Protein AF-A8DW74-F1 (afdb_monomer)

InterPro domains:
  IPR008974 TRAF-like [G3DSA:2.60.210.10] (1-53)
  IPR049342 TRAF1-6, MATH domain [PF21355] (5-52)

pLDDT: mean 92.26, std 9.45, range [50.28, 98.06]

Foldseek 3Di:
DDQDKDKDDWDAPDPQGWIKIKIWRCQDDDPCGNPDIDIDIDTDDDPNVVVYD

Radius of gyration: 13.99 Å; Cα contacts (8 Å, |Δi|>4)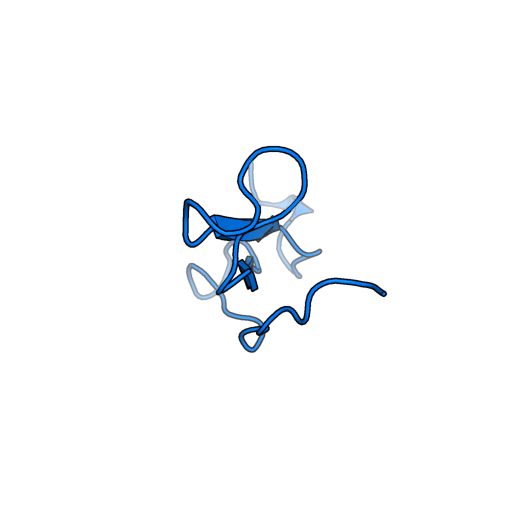: 94; chains: 1; bounding box: 26×19×39 Å

Structure (mmCIF, N/CA/C/O backbone):
data_AF-A8DW74-F1
#
_entry.id   AF-A8DW74-F1
#
loop_
_atom_site.group_PDB
_atom_site.id
_atom_site.type_symbol
_atom_site.label_atom_id
_atom_site.label_alt_id
_atom_site.label_comp_id
_atom_site.label_asym_id
_atom_site.label_entity_id
_atom_site.label_seq_id
_atom_site.pdbx_PDB_ins_code
_atom_site.Cartn_x
_atom_site.Cartn_y
_atom_site.Cartn_z
_atom_site.occupancy
_atom_site.B_iso_or_equiv
_atom_site.auth_seq_id
_atom_site.auth_comp_id
_atom_site.auth_asym_id
_atom_site.auth_atom_id
_atom_site.pdbx_PDB_model_num
ATOM 1 N N . GLY A 1 1 ? 0.869 2.300 -23.783 1.00 50.28 1 GLY A N 1
ATOM 2 C CA . GLY A 1 1 ? -0.185 1.635 -22.993 1.00 50.28 1 GLY A CA 1
ATOM 3 C C . GLY A 1 1 ? 0.231 1.689 -21.544 1.00 50.28 1 GLY A C 1
ATOM 4 O O . GLY A 1 1 ? 1.425 1.592 -21.306 1.00 50.28 1 GLY A O 1
ATOM 5 N N . ALA A 1 2 ? -0.691 1.921 -20.610 1.00 59.12 2 ALA A N 1
ATOM 6 C CA . ALA A 1 2 ? -0.345 1.935 -19.189 1.00 59.12 2 ALA A CA 1
ATOM 7 C C . ALA A 1 2 ? 0.199 0.560 -18.775 1.00 59.12 2 ALA A C 1
ATOM 9 O O . ALA A 1 2 ? -0.374 -0.466 -19.149 1.00 59.12 2 ALA A O 1
ATOM 10 N N . THR A 1 3 ? 1.312 0.541 -18.049 1.00 67.44 3 THR A N 1
ATOM 11 C CA . THR A 1 3 ? 1.904 -0.688 -17.520 1.00 67.44 3 THR A CA 1
ATOM 12 C C . THR A 1 3 ? 0.907 -1.322 -16.542 1.00 67.44 3 THR A C 1
ATOM 14 O O . THR A 1 3 ? 0.344 -0.612 -15.708 1.00 67.44 3 THR A O 1
ATOM 17 N N . PRO A 1 4 ? 0.592 -2.625 -16.645 1.00 83.88 4 PRO A N 1
ATOM 18 C CA . PRO A 1 4 ? -0.388 -3.240 -15.759 1.00 83.88 4 PRO A CA 1
ATOM 19 C C . PRO A 1 4 ? 0.141 -3.284 -14.321 1.00 83.88 4 PRO A C 1
ATOM 21 O O . PRO A 1 4 ? 1.226 -3.805 -14.060 1.00 83.88 4 PRO A O 1
ATOM 24 N N . HIS A 1 5 ? -0.654 -2.761 -13.387 1.00 92.00 5 HIS A N 1
ATOM 25 C CA . HIS A 1 5 ? -0.347 -2.762 -11.959 1.00 92.00 5 HIS A CA 1
ATOM 26 C C . HIS A 1 5 ? -1.234 -3.754 -11.204 1.00 92.00 5 HIS A C 1
ATOM 28 O O . HIS A 1 5 ? -2.461 -3.740 -11.344 1.00 92.00 5 HIS A O 1
ATOM 34 N N . LEU A 1 6 ? -0.627 -4.568 -10.340 1.00 96.00 6 LEU A N 1
ATOM 35 C CA . LEU A 1 6 ? -1.357 -5.405 -9.390 1.00 96.00 6 LEU A CA 1
ATOM 36 C C . LEU A 1 6 ? -1.638 -4.621 -8.117 1.00 96.00 6 LEU A C 1
ATOM 38 O O . LEU A 1 6 ? -0.788 -3.891 -7.622 1.00 96.00 6 LEU A O 1
ATOM 42 N N . ASN A 1 7 ? -2.836 -4.785 -7.575 1.00 96.62 7 ASN A N 1
ATOM 43 C CA . ASN A 1 7 ? -3.299 -4.042 -6.415 1.00 96.62 7 ASN A CA 1
ATOM 44 C C . ASN A 1 7 ? -3.694 -5.018 -5.311 1.00 96.62 7 ASN A C 1
ATOM 46 O O . ASN A 1 7 ? -4.449 -5.951 -5.572 1.00 96.62 7 ASN A O 1
ATOM 50 N N . SER A 1 8 ? -3.225 -4.782 -4.087 1.00 97.38 8 SER A N 1
ATOM 51 C CA . SER A 1 8 ? -3.749 -5.497 -2.924 1.00 97.38 8 SER A CA 1
ATOM 52 C C . SER A 1 8 ? -5.140 -4.985 -2.558 1.00 97.38 8 SER A C 1
ATOM 54 O O . SER A 1 8 ? -5.517 -3.855 -2.895 1.00 97.38 8 SER A O 1
ATOM 56 N N . ASP A 1 9 ? -5.861 -5.767 -1.761 1.00 97.94 9 ASP A N 1
ATOM 57 C CA . ASP A 1 9 ? -6.950 -5.222 -0.960 1.00 97.94 9 ASP A CA 1
ATOM 58 C C . ASP A 1 9 ? -6.426 -4.180 0.038 1.00 97.94 9 ASP A C 1
ATOM 60 O O . ASP A 1 9 ? -5.228 -4.104 0.341 1.00 97.94 9 ASP A O 1
ATOM 64 N N . LEU A 1 10 ? -7.335 -3.347 0.544 1.00 97.44 10 LEU A N 1
ATOM 65 C CA . LEU A 1 10 ? -7.022 -2.425 1.633 1.00 97.44 10 LEU A CA 1
ATOM 66 C C . LEU A 1 10 ? -6.762 -3.222 2.911 1.00 97.44 10 LEU A C 1
ATOM 68 O O . LEU A 1 10 ? -7.551 -4.092 3.276 1.00 97.44 10 LEU A O 1
ATOM 72 N N . PHE A 1 11 ? -5.712 -2.859 3.634 1.00 97.25 11 PHE A N 1
ATOM 73 C CA . PHE A 1 11 ? -5.374 -3.472 4.911 1.00 97.25 11 PHE A CA 1
ATOM 74 C C . PHE A 1 11 ? -5.054 -2.406 5.951 1.00 97.25 11 PHE A C 1
ATOM 76 O O . PHE A 1 11 ? -4.749 -1.255 5.635 1.00 97.25 11 PHE A O 1
ATOM 83 N N . TRP A 1 12 ? -5.172 -2.790 7.214 1.00 96.75 12 TRP A N 1
ATOM 84 C CA . TRP A 1 12 ? -4.920 -1.909 8.343 1.00 96.75 12 TRP A CA 1
ATOM 85 C C . TRP A 1 12 ? -3.614 -2.316 9.004 1.00 96.75 12 TRP A C 1
ATOM 87 O O . TRP A 1 12 ? -3.375 -3.504 9.210 1.00 96.75 12 TRP A O 1
ATOM 97 N N . THR A 1 13 ? -2.789 -1.342 9.382 1.00 96.00 13 THR A N 1
ATOM 98 C CA . THR A 1 13 ? -1.569 -1.624 10.161 1.00 96.00 13 THR A CA 1
ATOM 99 C C . THR A 1 13 ? -1.880 -2.035 11.602 1.00 96.00 13 THR A C 1
ATOM 101 O O . THR A 1 13 ? -1.048 -2.622 12.284 1.00 96.00 13 THR A O 1
ATOM 104 N N . GLY A 1 14 ? -3.098 -1.753 12.063 1.00 95.19 14 GLY A N 1
ATOM 105 C CA . GLY A 1 14 ? -3.631 -2.123 13.366 1.00 95.19 14 GLY A CA 1
ATOM 106 C C . GLY A 1 14 ? -5.101 -1.722 13.470 1.00 95.19 14 GLY A C 1
ATOM 107 O O . GLY A 1 14 ? -5.613 -0.982 12.630 1.00 95.19 14 GLY A O 1
ATOM 108 N N . ARG A 1 15 ? -5.797 -2.198 14.510 1.00 93.31 15 ARG A N 1
ATOM 109 C CA . ARG A 1 15 ? -7.259 -2.038 14.665 1.00 93.31 15 ARG A CA 1
ATOM 110 C C . ARG A 1 15 ? -7.748 -0.582 14.566 1.00 93.31 15 ARG A C 1
ATOM 112 O O . ARG A 1 15 ? -8.854 -0.358 14.082 1.00 93.31 15 ARG A O 1
ATOM 119 N N . TYR A 1 16 ? -6.936 0.377 15.006 1.00 93.81 16 TYR A N 1
ATOM 120 C CA . TYR A 1 16 ? -7.262 1.807 15.026 1.00 93.81 16 TYR A CA 1
ATOM 121 C C . TYR A 1 16 ? -6.181 2.669 14.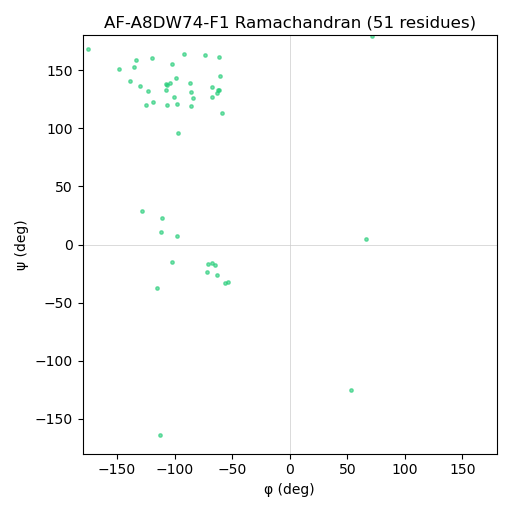351 1.00 93.81 16 TYR A C 1
ATOM 123 O O . TYR A 1 16 ? -5.977 3.815 14.737 1.00 93.81 16 TYR A O 1
ATOM 131 N N . CYS A 1 17 ? -5.466 2.102 13.373 1.00 95.75 17 CYS A N 1
ATOM 132 C CA . CYS A 1 17 ? -4.287 2.718 12.756 1.00 95.75 17 CYS A CA 1
ATOM 133 C C . CYS A 1 17 ? -4.521 3.095 11.281 1.00 95.75 17 CYS A C 1
ATOM 135 O O . CYS A 1 17 ? -5.663 3.171 10.820 1.00 95.75 17 CYS A O 1
ATOM 137 N N . TYR A 1 18 ? -3.433 3.350 10.544 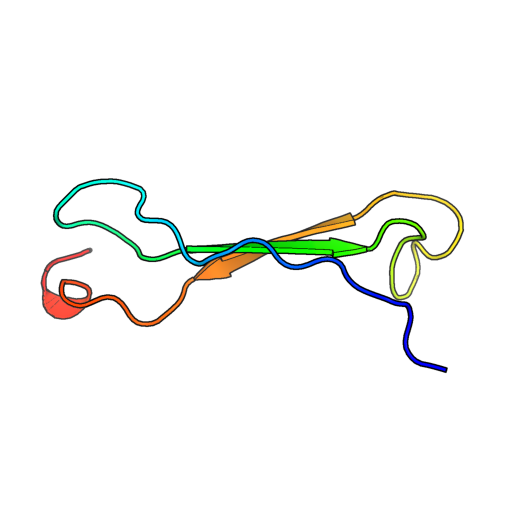1.00 96.50 18 TYR A N 1
ATOM 138 C CA . TYR A 1 18 ? -3.476 3.713 9.130 1.00 96.50 18 TYR A CA 1
ATOM 139 C C . TYR A 1 18 ? -4.113 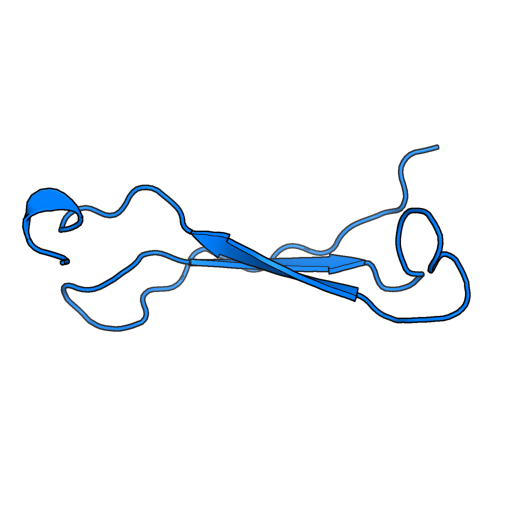2.617 8.275 1.00 96.50 18 TYR A C 1
ATOM 141 O O . TYR A 1 18 ? -3.912 1.416 8.493 1.00 96.50 18 TYR A O 1
ATOM 149 N N . LYS A 1 19 ? -4.838 3.064 7.249 1.00 97.81 19 LYS A N 1
ATOM 150 C CA . LYS A 1 19 ? -5.369 2.223 6.183 1.00 97.81 19 LYS A CA 1
ATOM 151 C C . LYS A 1 19 ? -4.440 2.310 4.980 1.00 97.81 19 LYS A C 1
ATOM 153 O O . LYS A 1 19 ? -4.239 3.394 4.442 1.00 97.81 19 LYS A O 1
ATOM 158 N N . LEU A 1 20 ? -3.890 1.186 4.547 1.00 98.06 20 LEU A N 1
ATOM 159 C CA . LEU A 1 20 ? -2.905 1.124 3.473 1.00 98.06 20 LEU A CA 1
ATOM 160 C C . LEU A 1 20 ? -3.401 0.276 2.300 1.00 98.06 20 LEU A C 1
ATOM 162 O O . LEU A 1 20 ? -4.302 -0.554 2.441 1.00 98.06 20 LEU A O 1
ATOM 166 N N . LYS A 1 21 ? -2.778 0.482 1.139 1.00 98.00 21 LYS A N 1
ATOM 167 C CA . LYS A 1 21 ? -2.894 -0.363 -0.052 1.00 98.00 21 LYS A CA 1
ATOM 168 C C . LYS A 1 21 ? -1.519 -0.531 -0.689 1.00 98.00 21 LYS A C 1
ATOM 170 O O . LYS A 1 21 ? -0.766 0.437 -0.765 1.00 98.00 21 LYS A O 1
ATOM 175 N N . LEU A 1 22 ? -1.213 -1.730 -1.172 1.00 97.94 22 LEU A N 1
ATOM 176 C CA . LEU A 1 22 ? -0.025 -1.979 -1.982 1.00 97.94 22 LEU A CA 1
ATOM 177 C C 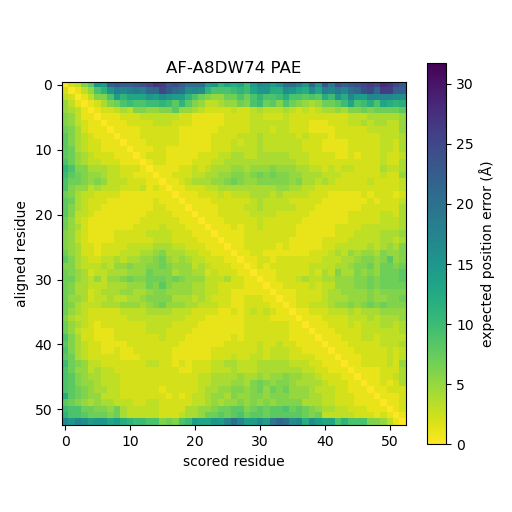. LEU A 1 22 ? -0.384 -1.989 -3.465 1.00 97.94 22 LEU A C 1
ATOM 179 O O . LEU A 1 22 ? -1.438 -2.489 -3.867 1.00 97.94 22 LEU A O 1
ATOM 183 N N . CYS A 1 23 ? 0.526 -1.460 -4.270 1.00 97.06 23 CYS A N 1
ATOM 184 C CA . CYS A 1 23 ? 0.488 -1.550 -5.719 1.00 97.06 23 CYS A CA 1
ATOM 185 C C . CYS A 1 23 ? 1.840 -2.025 -6.228 1.00 97.06 23 CYS A C 1
ATOM 187 O O . CYS A 1 23 ? 2.881 -1.571 -5.757 1.00 97.06 23 CYS A O 1
ATOM 189 N N . LEU A 1 24 ? 1.812 -2.942 -7.182 1.00 96.81 24 LEU A N 1
ATOM 190 C CA . LEU A 1 24 ? 2.992 -3.608 -7.689 1.00 96.81 24 LEU A CA 1
ATOM 191 C C . LEU A 1 24 ? 3.061 -3.429 -9.203 1.00 96.81 24 LEU A C 1
ATOM 193 O O . LEU A 1 24 ? 2.151 -3.844 -9.924 1.00 96.81 24 LEU A O 1
ATOM 197 N N . ALA A 1 25 ? 4.138 -2.808 -9.678 1.00 95.62 25 ALA A N 1
ATOM 198 C CA . ALA A 1 25 ? 4.473 -2.739 -11.093 1.00 95.62 25 ALA A CA 1
ATOM 199 C C . ALA A 1 25 ? 5.496 -3.842 -11.390 1.00 95.62 25 ALA A C 1
ATOM 201 O O . ALA A 1 25 ? 6.692 -3.680 -11.147 1.00 95.62 25 ALA A O 1
ATOM 202 N N . LEU A 1 26 ? 5.007 -4.990 -11.870 1.00 94.25 26 LEU A N 1
ATOM 203 C CA . LEU A 1 26 ? 5.833 -6.185 -12.099 1.00 94.25 26 LEU A CA 1
ATOM 204 C C . LEU A 1 26 ? 6.921 -5.979 -13.157 1.00 94.25 26 LEU A C 1
ATOM 206 O O . LEU A 1 26 ? 7.935 -6.662 -13.122 1.00 94.25 26 LEU A O 1
ATOM 210 N N . ASN A 1 27 ? 6.706 -5.054 -14.087 1.00 94.38 27 ASN A N 1
ATOM 211 C CA . ASN A 1 27 ? 7.665 -4.721 -15.133 1.00 94.38 27 ASN A CA 1
ATOM 212 C C . ASN A 1 27 ? 8.264 -3.320 -14.946 1.00 94.38 27 ASN A C 1
ATOM 214 O O . ASN A 1 27 ? 8.680 -2.686 -15.911 1.00 94.38 27 ASN A O 1
ATOM 218 N N . GLY A 1 28 ? 8.229 -2.810 -13.717 1.00 91.50 28 GLY A N 1
ATOM 219 C CA . GLY A 1 28 ? 8.634 -1.450 -13.404 1.00 91.50 28 GLY A CA 1
ATOM 220 C C . GLY A 1 28 ? 7.653 -0.408 -13.925 1.00 91.50 28 GLY A C 1
ATOM 221 O O . GLY A 1 28 ? 6.615 -0.719 -14.511 1.00 91.50 28 GLY A O 1
ATOM 222 N N . ASP A 1 29 ? 7.975 0.847 -13.655 1.00 89.94 29 ASP A N 1
ATOM 223 C CA . ASP A 1 29 ? 7.215 2.005 -14.110 1.00 89.94 29 ASP A CA 1
ATOM 224 C C . ASP A 1 29 ? 8.180 3.181 -14.323 1.00 89.94 29 ASP A C 1
ATOM 226 O O . ASP A 1 29 ? 9.241 3.260 -13.691 1.00 89.94 29 ASP A O 1
ATOM 230 N N . GLY A 1 30 ? 7.838 4.084 -15.240 1.00 88.88 30 GLY A N 1
ATOM 231 C CA . GLY A 1 30 ? 8.681 5.210 -15.634 1.00 88.88 30 GLY A CA 1
ATOM 232 C C . GLY A 1 30 ? 10.089 4.773 -16.050 1.00 88.88 30 GLY A C 1
ATOM 233 O O . GLY A 1 30 ? 10.256 3.918 -16.924 1.00 88.88 30 GLY A O 1
ATOM 234 N N . ILE A 1 31 ? 11.105 5.355 -15.404 1.00 91.19 31 ILE A N 1
ATOM 235 C CA . ILE A 1 31 ? 12.523 5.102 -15.709 1.00 91.19 31 ILE A CA 1
ATOM 236 C C . ILE A 1 31 ? 12.989 3.681 -15.367 1.00 91.19 31 ILE A C 1
ATOM 238 O O . ILE A 1 31 ? 14.038 3.273 -15.838 1.00 91.19 31 ILE A O 1
ATOM 242 N N . ALA A 1 32 ? 12.228 2.936 -14.562 1.00 91.56 32 ALA A N 1
ATOM 243 C CA . ALA A 1 32 ? 12.591 1.593 -14.109 1.00 91.56 32 ALA A CA 1
ATOM 244 C C . ALA A 1 32 ? 11.932 0.474 -14.940 1.00 91.56 32 ALA A C 1
ATOM 246 O O . ALA A 1 32 ? 11.978 -0.699 -14.560 1.00 91.56 32 ALA A O 1
ATOM 247 N N . THR A 1 33 ? 11.259 0.832 -16.038 1.00 93.88 33 THR A N 1
ATOM 248 C CA . THR A 1 33 ? 10.520 -0.120 -16.877 1.00 93.88 33 THR A CA 1
ATOM 249 C C . THR A 1 33 ? 11.465 -1.168 -17.478 1.00 93.88 33 THR A C 1
ATOM 251 O O . THR A 1 33 ? 12.483 -0.812 -18.060 1.00 93.88 33 THR A O 1
ATOM 254 N N . ASN A 1 34 ? 11.096 -2.450 -17.395 1.00 93.12 34 ASN A N 1
ATOM 255 C CA . ASN A 1 34 ? 11.882 -3.634 -17.790 1.00 93.12 34 ASN A CA 1
ATOM 256 C C . ASN A 1 34 ? 13.150 -3.915 -16.961 1.00 93.12 34 ASN A C 1
ATOM 258 O O . ASN A 1 34 ? 13.876 -4.852 -17.288 1.00 93.12 34 ASN A O 1
ATOM 262 N N . GLU A 1 35 ? 13.421 -3.152 -15.901 1.00 95.94 35 GLU A N 1
ATOM 263 C CA . GLU A 1 35 ? 14.635 -3.332 -15.091 1.00 95.94 35 GLU A CA 1
ATOM 264 C C . GLU A 1 35 ? 14.329 -3.778 -13.660 1.00 95.94 35 GLU A C 1
ATOM 266 O O . GLU A 1 35 ? 15.046 -4.608 -13.100 1.00 95.94 35 GLU A O 1
ATOM 271 N N . PHE A 1 36 ? 13.246 -3.267 -13.070 1.00 95.00 36 PHE A N 1
ATOM 272 C CA . PHE A 1 36 ? 12.915 -3.522 -11.670 1.00 95.00 36 PHE A CA 1
ATOM 273 C C . PHE A 1 36 ? 11.443 -3.852 -11.476 1.00 95.00 36 PHE A C 1
ATOM 275 O O . PHE A 1 36 ? 10.577 -3.364 -12.192 1.00 95.00 36 PHE A O 1
ATOM 282 N N . ILE A 1 37 ? 11.148 -4.610 -10.423 1.00 95.06 37 ILE A N 1
ATOM 283 C CA . ILE A 1 37 ? 9.804 -4.653 -9.848 1.00 95.06 37 IL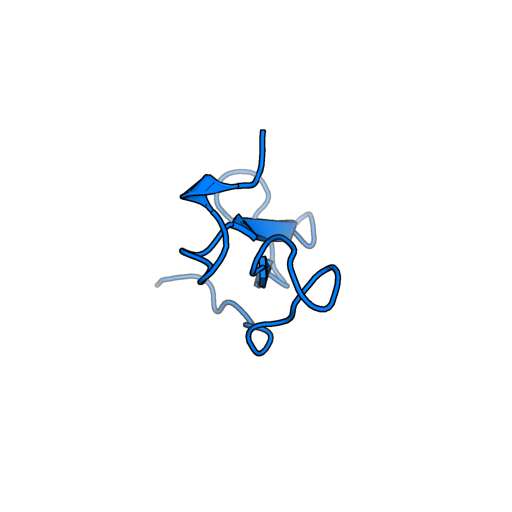E A CA 1
ATOM 284 C C . ILE A 1 37 ? 9.685 -3.473 -8.887 1.00 95.06 37 ILE A C 1
ATOM 286 O O . ILE A 1 37 ? 10.496 -3.342 -7.969 1.00 95.06 37 ILE A O 1
ATOM 290 N N . LEU A 1 38 ? 8.661 -2.640 -9.063 1.00 95.69 38 LEU A N 1
ATOM 291 C CA . LEU A 1 38 ? 8.382 -1.540 -8.140 1.00 95.69 38 LEU A CA 1
ATOM 292 C C . LEU A 1 38 ? 7.204 -1.868 -7.231 1.00 95.69 38 LEU A C 1
ATOM 294 O O . LEU A 1 38 ? 6.182 -2.397 -7.674 1.00 95.69 38 LEU A O 1
ATOM 298 N N . VAL A 1 39 ? 7.344 -1.499 -5.958 1.00 96.56 39 VAL A N 1
ATOM 299 C CA . VAL A 1 39 ? 6.290 -1.599 -4.948 1.00 96.56 39 VAL A CA 1
ATOM 300 C C . VAL A 1 39 ? 5.977 -0.204 -4.430 1.00 96.56 39 VAL A C 1
ATOM 302 O O . VAL A 1 39 ? 6.844 0.485 -3.898 1.00 96.56 39 VAL A O 1
ATOM 305 N N . TYR A 1 40 ? 4.716 0.188 -4.553 1.00 96.31 40 TYR A N 1
ATOM 306 C CA . TYR A 1 40 ? 4.183 1.434 -4.027 1.00 96.31 40 TYR A CA 1
ATOM 307 C C . TYR A 1 40 ? 3.312 1.144 -2.811 1.00 96.31 40 TYR A C 1
ATOM 309 O O . TYR A 1 40 ? 2.490 0.222 -2.824 1.00 96.31 40 TYR A O 1
ATOM 317 N N . ILE A 1 41 ? 3.458 1.969 -1.777 1.00 97.88 41 ILE A N 1
ATOM 318 C CA . ILE A 1 41 ? 2.567 1.983 -0.619 1.00 97.88 41 ILE A CA 1
ATOM 319 C C . ILE A 1 41 ? 1.699 3.230 -0.725 1.00 97.88 41 ILE A C 1
ATOM 321 O O . ILE A 1 41 ? 2.203 4.350 -0.720 1.00 97.88 41 ILE A O 1
ATOM 325 N N . PHE A 1 42 ? 0.388 3.034 -0.789 1.00 96.94 42 PHE A N 1
ATOM 326 C CA . PHE A 1 42 ? -0.580 4.116 -0.728 1.00 96.94 42 PHE A CA 1
ATOM 327 C C . PHE A 1 42 ? -1.173 4.205 0.672 1.00 96.94 42 PHE A C 1
ATOM 329 O O . PHE A 1 42 ? -1.711 3.223 1.190 1.00 96.94 42 PHE A O 1
ATOM 336 N N . ILE A 1 43 ? -1.124 5.400 1.258 1.00 96.44 43 ILE A N 1
ATOM 337 C CA . ILE A 1 43 ? -1.868 5.732 2.473 1.00 96.44 43 ILE A CA 1
ATOM 338 C C . ILE A 1 43 ? -3.268 6.169 2.042 1.00 96.44 43 ILE A C 1
ATOM 340 O O . ILE A 1 43 ? -3.432 7.113 1.271 1.00 96.44 43 ILE A O 1
ATOM 344 N N . SER A 1 44 ? -4.283 5.444 2.499 1.00 95.81 44 SER A N 1
ATOM 345 C CA . SER A 1 44 ? -5.688 5.720 2.215 1.00 95.81 44 SER A CA 1
ATOM 346 C C . SER A 1 44 ? -6.344 6.387 3.418 1.00 95.81 44 SER A C 1
ATOM 348 O O . SER A 1 44 ? -5.919 6.176 4.552 1.00 95.81 44 SER A O 1
ATOM 350 N N . LYS A 1 45 ? -7.425 7.137 3.180 1.00 95.19 45 LYS A N 1
ATOM 351 C CA . LYS A 1 45 ? -8.211 7.747 4.254 1.00 95.19 45 LYS A CA 1
ATOM 352 C C . LYS A 1 45 ? -8.748 6.662 5.195 1.00 95.19 45 LYS A C 1
ATOM 354 O O . LYS A 1 45 ? -9.585 5.837 4.808 1.00 95.19 45 LYS A O 1
ATOM 359 N N . GLY A 1 46 ? -8.256 6.655 6.423 1.00 93.50 46 GLY A N 1
ATOM 360 C CA . GLY A 1 46 ? -8.673 5.785 7.507 1.00 93.50 46 GLY A CA 1
ATOM 361 C C . GLY A 1 46 ? -9.768 6.416 8.363 1.00 93.50 46 GLY A C 1
ATOM 362 O O . GLY A 1 46 ? -10.043 7.615 8.333 1.00 93.50 46 GLY A O 1
ATOM 363 N N . LYS A 1 47 ? -10.437 5.575 9.156 1.00 95.00 47 LYS A N 1
ATOM 364 C CA . LYS A 1 47 ? -11.489 6.019 10.087 1.00 95.00 47 LYS A CA 1
ATOM 365 C C . LYS A 1 47 ? -10.912 6.787 11.282 1.00 95.00 47 LYS A C 1
ATOM 367 O O . LYS A 1 47 ? -11.623 7.566 11.908 1.00 95.00 47 LYS A O 1
ATOM 372 N N . PHE A 1 48 ? -9.642 6.546 11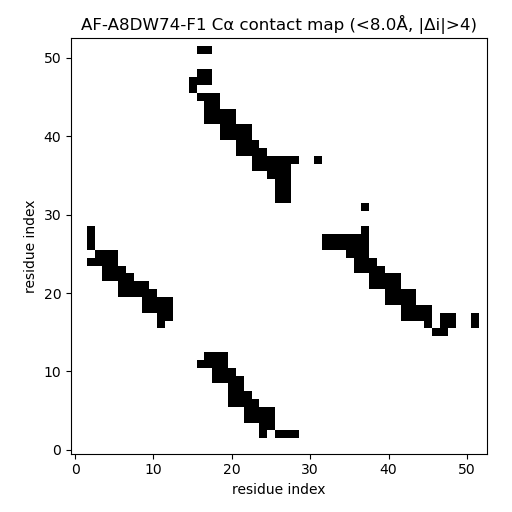.592 1.00 94.75 48 PHE A N 1
ATOM 373 C CA . PHE A 1 48 ? -8.969 7.041 12.789 1.00 94.75 48 PHE A CA 1
ATOM 374 C C . PHE A 1 48 ? -7.890 8.078 12.471 1.00 94.75 48 PHE A C 1
ATOM 376 O O . PHE A 1 48 ? -7.156 8.457 13.371 1.00 94.75 48 PHE A O 1
ATOM 383 N N . ASP A 1 49 ? -7.818 8.578 11.232 1.00 93.75 49 ASP A N 1
ATOM 384 C CA . ASP A 1 49 ? -6.768 9.509 10.792 1.00 93.75 49 ASP A CA 1
ATOM 385 C C . ASP A 1 49 ? -6.691 10.770 11.656 1.00 93.75 49 ASP A C 1
ATOM 387 O O . ASP A 1 49 ? -5.604 11.259 11.919 1.00 93.75 49 ASP A O 1
ATOM 391 N N . ALA A 1 50 ? -7.825 11.254 12.176 1.00 94.06 50 ALA A N 1
ATOM 392 C CA . ALA A 1 50 ? -7.856 12.405 13.084 1.00 94.06 50 ALA A CA 1
ATOM 393 C C . ALA A 1 50 ? -7.147 12.158 14.434 1.00 94.06 50 ALA A C 1
ATOM 395 O O . ALA A 1 50 ? -6.867 13.105 15.163 1.00 94.06 50 ALA A O 1
ATOM 396 N N . LEU A 1 51 ? -6.905 10.894 14.790 1.00 93.50 51 LEU A N 1
ATOM 397 C CA . LEU A 1 51 ? -6.235 10.474 16.023 1.00 93.50 51 LEU A CA 1
ATOM 398 C C . LEU A 1 51 ? -4.777 10.062 15.782 1.00 93.50 51 LEU A C 1
ATOM 400 O O . LEU A 1 51 ? -4.019 9.916 16.742 1.00 93.50 51 LEU A O 1
ATOM 404 N N . LEU A 1 52 ? -4.398 9.839 14.523 1.00 86.19 52 LEU A N 1
ATOM 405 C CA . LEU A 1 52 ? -3.049 9.454 14.130 1.00 86.19 52 LEU A CA 1
ATOM 406 C C . LEU A 1 52 ? -2.214 10.728 13.968 1.00 86.19 52 LEU A C 1
ATOM 408 O O . LEU A 1 52 ? -2.673 11.700 13.372 1.00 86.19 52 LEU A O 1
A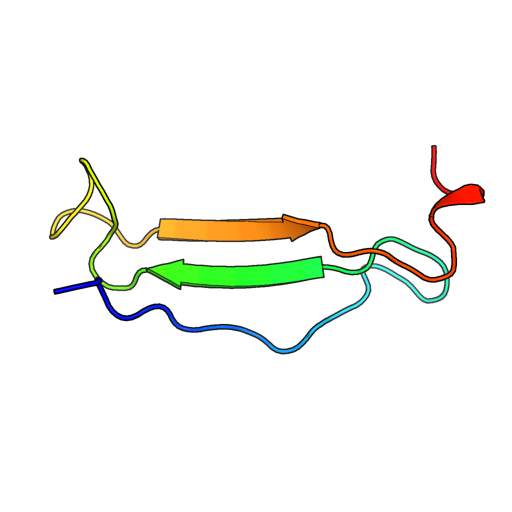TOM 412 N N . ARG A 1 53 ? -1.024 10.738 14.574 1.00 69.31 53 ARG A N 1
ATOM 413 C CA . ARG A 1 53 ? -0.089 11.870 14.540 1.00 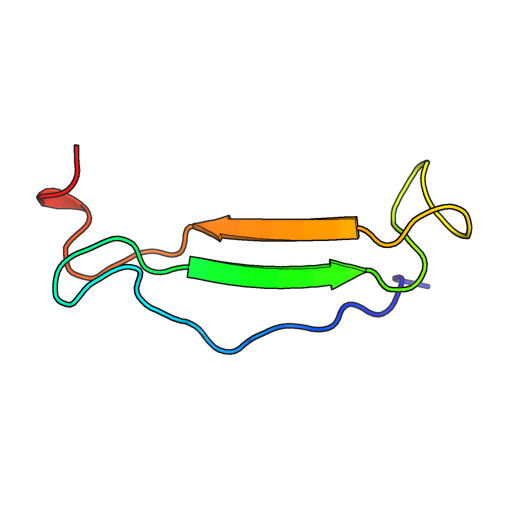69.31 53 ARG A CA 1
ATOM 414 C C . ARG A 1 53 ? 0.884 11.755 13.379 1.00 69.31 53 ARG A C 1
ATOM 416 O O . ARG A 1 53 ? 1.171 10.605 12.977 1.00 69.31 53 ARG A O 1
#

Solvent-accessible surface area (backbone atoms only — not comparable to full-atom values): 3318 Å² total; per-residue (Å²): 130,84,74,76,63,50,68,55,71,80,46,61,84,43,102,75,44,59,26,34,33,45,35,34,23,72,48,18,61,82,96,37,49,81,75,38,70,42,77,46,79,44,83,46,96,38,96,35,53,93,78,58,131

Sequence (53 aa):
GATPHLNSDLFWTGRYCYKLKLCLALNGDGIATNEFILVYIFISKGKFDALLR

Secondary structure (DSSP, 8-state):
-PPPEEEPPPEESSTTS-EEEEEEETT--GGGTTT--EEEEEEE--TTGGG--

Nearest PDB structures (foldseek):
  4m4e-assembly1_B  TM=9.105E-01  e=8.696E-03  Homo sapiens
  6ku5-assembly2_B  TM=9.146E-01  e=8.177E-03  Notothenia coriiceps
  5yc1-assembly2_F  TM=9.142E-01  e=1.046E-02  Homo sapiens
  5yc1-assembly1_A  TM=9.354E-01  e=1.183E-02  Homo sapiens
  5yc1-assembly2_E  TM=9.199E-01  e=1.112E-02  Homo sapiens

Organism: Nematostella vectensis (NCBI:txid45351)

Mean predicted aligned error: 3.84 Å